Protein AF-A0A377V9A4-F1 (afdb_monomer_lite)

Organism: Klebsiella pneumoniae (NCBI:txid573)

InterPro domains:
  IPR013839 NAD-dependent DNA ligase, adenylation [PF01653] (51-89)

Sequence (97 aa):
MNICTTLWNAPEVPDAEYDRLMRKLRELESQHPELITPDSPTQRVGAAPLTAFSQIRHEVPMLSLDNVFDEESFLAFNKRVQDRLKSTDPSYLLLRA

Radius of gyration: 24.41 Å; chains: 1; bounding box: 48×37×58 Å

Structure (mmCIF, N/CA/C/O backbone):
data_AF-A0A377V9A4-F1
#
_entry.id   AF-A0A377V9A4-F1
#
loop_
_atom_site.group_PDB
_atom_site.id
_atom_site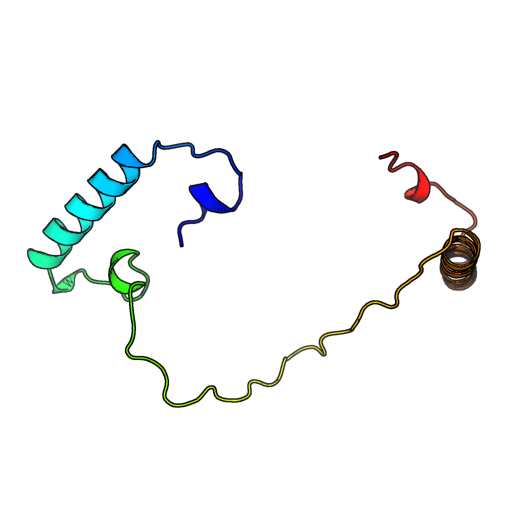.type_symbol
_atom_site.label_atom_id
_atom_site.label_alt_id
_atom_site.label_comp_id
_atom_site.label_asym_id
_atom_site.label_entity_id
_atom_site.label_seq_id
_atom_site.pdbx_PDB_ins_code
_atom_site.Cartn_x
_atom_site.Cartn_y
_atom_site.Cartn_z
_atom_site.occupancy
_atom_site.B_iso_or_equiv
_atom_site.auth_seq_id
_atom_site.auth_comp_id
_atom_site.auth_asym_id
_atom_site.auth_atom_id
_atom_site.pdbx_PDB_model_num
ATOM 1 N N . MET A 1 1 ? -5.855 2.325 9.820 1.00 48.94 1 MET A N 1
ATOM 2 C CA . MET A 1 1 ? -5.302 3.441 9.027 1.00 48.94 1 MET A CA 1
ATOM 3 C C . MET A 1 1 ? -6.450 4.082 8.269 1.00 48.94 1 MET A C 1
ATOM 5 O O . MET A 1 1 ? -7.249 3.338 7.706 1.00 48.94 1 MET A O 1
ATOM 9 N N . ASN A 1 2 ? -6.600 5.405 8.340 1.00 58.56 2 ASN A N 1
ATOM 10 C CA . ASN A 1 2 ? -7.769 6.097 7.798 1.00 58.56 2 ASN A CA 1
ATOM 11 C C . ASN A 1 2 ? -7.412 6.849 6.524 1.00 58.56 2 ASN A C 1
ATOM 13 O O . ASN A 1 2 ? -6.383 7.515 6.450 1.00 58.56 2 ASN A O 1
ATOM 17 N N . ILE A 1 3 ? -8.274 6.700 5.520 1.00 58.88 3 ILE A N 1
ATOM 18 C CA . ILE A 1 3 ? -7.980 7.065 4.132 1.00 58.88 3 ILE A CA 1
ATOM 19 C C . ILE A 1 3 ? -7.738 8.579 4.002 1.00 58.88 3 ILE A C 1
ATOM 21 O O . ILE A 1 3 ? -6.756 8.975 3.378 1.00 58.88 3 ILE A O 1
ATOM 25 N N . CYS A 1 4 ? -8.548 9.415 4.666 1.00 55.53 4 CYS A N 1
ATOM 26 C CA . CYS A 1 4 ? -8.459 10.877 4.547 1.00 55.53 4 CYS A CA 1
ATOM 27 C C . CYS A 1 4 ? -7.140 11.477 5.058 1.00 55.53 4 CYS A C 1
ATOM 29 O O . CYS A 1 4 ? -6.648 12.429 4.465 1.00 55.53 4 CYS A O 1
ATOM 31 N N . THR A 1 5 ? -6.535 10.937 6.121 1.00 53.56 5 THR A N 1
ATOM 32 C CA . THR A 1 5 ? -5.291 11.513 6.666 1.00 53.56 5 THR A CA 1
ATOM 33 C C . THR A 1 5 ? -4.045 11.059 5.912 1.00 53.56 5 THR A C 1
ATOM 35 O O . THR A 1 5 ? -3.050 11.772 5.899 1.00 53.56 5 THR A O 1
ATOM 38 N N . THR A 1 6 ? -4.084 9.887 5.268 1.00 58.00 6 THR A N 1
ATOM 39 C CA . THR A 1 6 ? -2.877 9.263 4.693 1.00 58.00 6 THR A CA 1
ATOM 40 C C . THR A 1 6 ? -2.712 9.553 3.200 1.00 58.00 6 THR A C 1
ATOM 42 O O . THR A 1 6 ? -1.589 9.635 2.718 1.00 58.00 6 THR A O 1
ATOM 45 N N . LEU A 1 7 ? -3.812 9.693 2.449 1.00 59.88 7 LEU A N 1
ATOM 46 C CA . LEU A 1 7 ? -3.745 9.748 0.984 1.00 59.88 7 LEU A CA 1
ATOM 47 C C . LEU A 1 7 ? -3.576 11.169 0.429 1.00 59.88 7 LEU A C 1
ATOM 49 O O .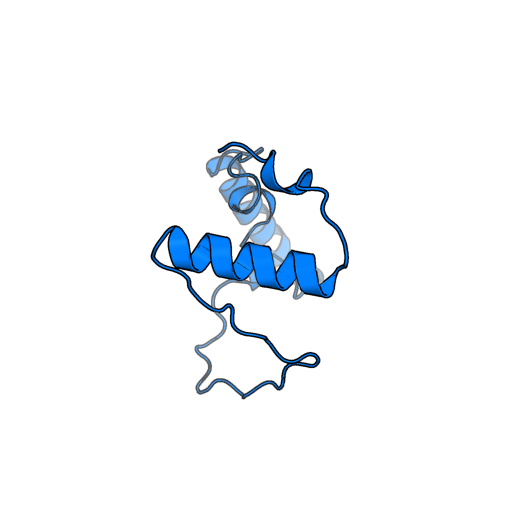 LEU A 1 7 ? -2.865 11.363 -0.552 1.00 59.88 7 LEU A O 1
ATOM 53 N N . TRP A 1 8 ? -4.231 12.157 1.043 1.00 64.00 8 TRP A N 1
ATOM 54 C CA . TRP A 1 8 ? -4.262 13.527 0.521 1.00 64.00 8 TRP A CA 1
ATOM 55 C C . TRP A 1 8 ? -3.255 14.475 1.174 1.00 64.00 8 TRP A C 1
ATOM 57 O O . TRP A 1 8 ? -3.144 15.612 0.728 1.00 64.00 8 TRP A O 1
ATOM 67 N N . ASN A 1 9 ? -2.521 14.039 2.212 1.00 59.38 9 ASN A N 1
ATOM 68 C CA . ASN A 1 9 ? -1.656 14.903 3.042 1.00 59.38 9 ASN A CA 1
ATOM 69 C C . ASN A 1 9 ? -2.345 16.212 3.497 1.00 59.38 9 ASN A C 1
ATOM 71 O O . ASN A 1 9 ? -1.691 17.191 3.849 1.00 59.38 9 ASN A O 1
ATOM 75 N N . ALA A 1 10 ? -3.677 16.219 3.491 1.00 64.06 10 ALA A N 1
ATOM 76 C CA . ALA A 1 10 ? -4.539 17.347 3.783 1.00 64.06 10 ALA A CA 1
ATOM 77 C C . ALA A 1 10 ? -5.680 16.807 4.650 1.00 64.06 10 ALA A C 1
ATOM 79 O O . ALA A 1 10 ? -6.701 16.363 4.121 1.00 64.06 10 ALA A O 1
ATOM 80 N N . PRO A 1 11 ? -5.487 16.738 5.978 1.00 64.88 11 PRO A N 1
ATOM 81 C CA . PRO A 1 11 ? -6.541 16.279 6.861 1.00 64.88 11 PRO A CA 1
ATOM 82 C C . PRO A 1 11 ? -7.710 17.268 6.785 1.00 64.88 11 PRO A C 1
ATOM 84 O O . PRO A 1 11 ? -7.600 18.407 7.228 1.00 64.88 11 PRO A O 1
ATOM 87 N N . GLU A 1 12 ? -8.837 16.827 6.222 1.00 70.12 12 GLU A N 1
ATOM 88 C CA . GLU A 1 12 ? -10.097 17.593 6.225 1.00 70.12 12 GLU A CA 1
ATOM 89 C C . GLU A 1 12 ? -10.626 17.813 7.652 1.00 70.12 12 GLU A C 1
ATOM 91 O O . GLU A 1 12 ? -11.402 18.730 7.906 1.00 70.12 12 GLU A O 1
ATOM 96 N N . VAL A 1 13 ? -10.188 16.964 8.583 1.00 74.50 13 VAL A N 1
ATOM 97 C CA . VAL A 1 13 ? -10.591 16.935 9.985 1.00 74.50 13 VAL A CA 1
ATOM 98 C C . VAL A 1 13 ? -9.324 16.940 10.848 1.00 74.50 13 VAL A C 1
ATOM 100 O O . VAL A 1 13 ? -8.479 16.062 10.652 1.00 74.50 13 VAL A O 1
ATOM 103 N N . PRO A 1 14 ? -9.168 17.877 11.802 1.00 80.62 14 PRO A N 1
ATOM 104 C CA . PRO A 1 14 ? -8.045 17.877 12.737 1.00 80.62 14 PRO A CA 1
ATOM 105 C C . PRO A 1 14 ? -7.962 16.577 13.551 1.00 80.62 14 PRO A C 1
ATOM 107 O O . PRO A 1 14 ? -8.987 16.012 13.936 1.00 80.62 14 PRO A O 1
ATOM 110 N N . ASP A 1 15 ? -6.751 16.157 13.924 1.00 79.88 15 ASP A N 1
ATOM 111 C CA . ASP A 1 15 ? -6.522 14.916 14.687 1.00 79.88 15 ASP A CA 1
ATOM 112 C C . ASP A 1 15 ? -7.361 14.826 15.975 1.00 79.88 15 ASP A C 1
ATOM 114 O O . ASP A 1 15 ? -7.902 13.773 16.311 1.00 79.88 15 ASP A O 1
ATOM 118 N N . ALA A 1 16 ? -7.560 15.949 16.671 1.00 85.00 16 ALA A N 1
ATOM 119 C CA . ALA A 1 16 ? -8.372 15.999 17.888 1.00 85.00 16 ALA A CA 1
ATOM 120 C C . ALA A 1 16 ? -9.854 15.652 17.646 1.00 85.00 16 ALA A C 1
ATOM 122 O O . ALA A 1 16 ? -10.508 15.036 18.496 1.00 85.00 16 ALA A O 1
ATOM 123 N N . GLU A 1 17 ? -10.401 16.049 16.496 1.00 85.00 17 GLU A N 1
ATOM 124 C CA . GLU A 1 17 ? -11.770 15.707 16.108 1.00 85.00 17 GLU A CA 1
ATOM 125 C C . GLU A 1 17 ? -11.869 14.235 15.723 1.00 85.00 17 GLU A C 1
ATOM 127 O O . GLU A 1 17 ? -12.805 13.547 16.141 1.00 85.00 17 GLU A O 1
ATOM 132 N N . TYR A 1 18 ? -10.862 13.724 15.018 1.00 83.75 18 TYR A N 1
ATOM 133 C CA . TYR A 1 18 ? -10.751 12.306 14.717 1.00 83.75 18 TYR A CA 1
ATOM 134 C C . TYR A 1 18 ? -10.725 11.444 15.995 1.00 83.75 18 TYR A C 1
ATOM 136 O O . TYR A 1 18 ? -11.529 10.518 16.139 1.00 83.75 18 TYR A O 1
ATOM 144 N N . ASP A 1 19 ? -9.892 11.795 16.974 1.00 86.44 19 ASP A N 1
ATOM 145 C CA . ASP A 1 19 ? -9.803 11.091 18.258 1.00 86.44 19 ASP A CA 1
ATOM 146 C C . ASP A 1 19 ? -11.106 11.164 19.060 1.00 86.44 19 ASP A C 1
ATOM 148 O O . ASP A 1 19 ? -11.498 10.212 19.749 1.00 86.44 19 ASP A O 1
ATOM 152 N N . ARG A 1 20 ? -11.812 12.297 18.986 1.00 89.69 20 ARG A N 1
ATOM 153 C CA . ARG A 1 20 ? -13.139 12.448 19.593 1.00 89.69 20 ARG A CA 1
ATOM 154 C C . ARG A 1 20 ? -14.146 11.493 18.954 1.00 89.69 20 ARG A C 1
ATOM 156 O O . ARG A 1 20 ? -14.873 10.819 19.685 1.00 89.69 20 ARG A O 1
ATOM 163 N N . LEU A 1 21 ? -14.193 11.425 17.626 1.00 89.56 21 LEU A N 1
ATOM 164 C CA . LEU A 1 21 ? -15.101 10.534 16.902 1.00 89.56 21 LEU A CA 1
ATOM 165 C C . LEU A 1 21 ? -14.767 9.060 17.159 1.00 89.56 21 LEU A C 1
ATOM 167 O O . LEU A 1 21 ? -15.678 8.275 17.407 1.00 89.56 21 LEU A O 1
ATOM 171 N N . MET A 1 22 ? -13.483 8.696 17.216 1.00 90.00 22 MET A N 1
ATOM 172 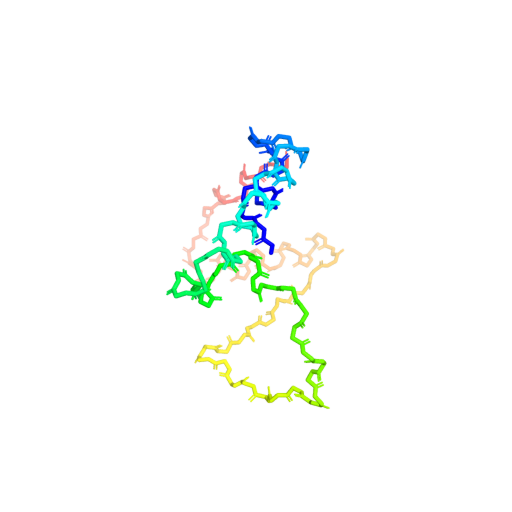C CA . MET A 1 22 ? -13.047 7.338 17.564 1.00 90.00 22 MET A CA 1
ATOM 173 C C . MET A 1 22 ? -13.454 6.925 18.979 1.00 90.00 22 MET A C 1
ATOM 175 O O .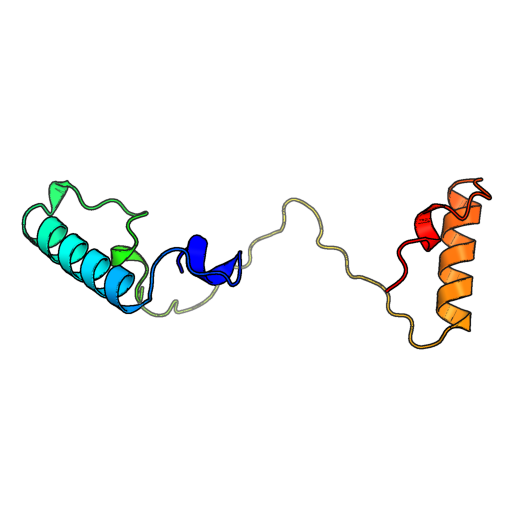 MET A 1 22 ? -13.870 5.786 19.190 1.00 90.00 22 MET A O 1
ATOM 179 N N . ARG A 1 23 ? -13.368 7.831 19.962 1.00 90.62 23 ARG A N 1
ATOM 180 C CA . ARG A 1 23 ? -13.865 7.561 21.322 1.00 90.62 23 ARG A CA 1
ATOM 181 C C . ARG A 1 23 ? -15.375 7.358 21.343 1.00 90.62 23 ARG A C 1
ATOM 183 O O . ARG A 1 23 ? -15.836 6.393 21.942 1.00 90.62 23 ARG A O 1
ATOM 190 N N . LYS A 1 24 ? -16.124 8.219 20.649 1.00 92.31 24 LYS A N 1
ATOM 191 C CA . LYS A 1 24 ? -17.584 8.103 20.549 1.00 92.31 24 LYS A CA 1
ATOM 192 C C . LYS A 1 24 ? -18.009 6.795 19.877 1.00 92.31 24 LYS A C 1
ATOM 194 O O . LYS A 1 24 ? -18.953 6.161 20.330 1.00 92.31 24 LYS A O 1
ATOM 199 N N . LEU A 1 25 ? -17.306 6.378 18.824 1.00 91.25 25 LEU A N 1
ATOM 200 C CA . LEU A 1 25 ? -17.569 5.109 18.148 1.00 91.25 25 LEU A CA 1
ATOM 201 C C . LEU A 1 25 ? -17.359 3.918 19.093 1.00 91.25 25 LEU A C 1
ATOM 203 O O . LEU A 1 25 ? -18.235 3.069 19.188 1.00 91.25 25 LEU A O 1
ATOM 207 N N . ARG A 1 26 ? -16.257 3.900 19.855 1.00 90.31 26 ARG A N 1
ATOM 208 C CA . ARG A 1 26 ? -15.998 2.851 20.859 1.00 90.31 26 ARG A CA 1
ATOM 209 C C . ARG A 1 26 ? -17.071 2.789 21.945 1.00 90.31 26 ARG A C 1
ATOM 211 O O . ARG A 1 26 ? -17.416 1.704 22.394 1.00 90.31 26 ARG A O 1
ATOM 218 N N . GLU A 1 27 ? -17.567 3.941 22.385 1.00 93.81 27 GLU A N 1
ATOM 219 C CA . GLU A 1 27 ? -18.640 4.015 23.379 1.00 93.81 27 GLU A CA 1
ATOM 220 C C . GLU A 1 27 ? -19.972 3.488 22.828 1.00 93.81 27 GLU A C 1
ATOM 222 O O . GLU A 1 27 ? -20.688 2.776 23.521 1.00 93.81 27 GLU A O 1
ATOM 227 N N . LEU A 1 28 ? -20.290 3.776 21.566 1.00 92.94 28 LEU A N 1
ATOM 228 C CA . LEU A 1 28 ? -21.485 3.230 20.922 1.00 92.94 28 LEU A CA 1
ATOM 229 C C . LEU A 1 28 ? -21.380 1.718 20.706 1.00 92.94 28 LEU A C 1
ATOM 231 O O . LEU A 1 28 ? -22.336 0.997 20.964 1.00 92.94 28 LEU A O 1
ATOM 235 N N . GLU A 1 29 ? -20.220 1.229 20.279 1.00 93.88 29 GLU A N 1
ATOM 236 C CA . GLU A 1 29 ? -19.977 -0.204 20.085 1.00 93.88 29 GLU A CA 1
ATOM 237 C C . GLU A 1 29 ? -19.972 -0.989 21.404 1.00 93.88 29 GLU A C 1
ATOM 239 O O . GLU A 1 29 ? -20.354 -2.156 21.417 1.00 93.88 29 GLU A O 1
ATOM 244 N N . SER A 1 30 ? -19.587 -0.372 22.527 1.00 91.00 30 SER A N 1
ATOM 245 C CA . SER A 1 30 ? -19.688 -1.023 23.839 1.00 91.00 30 SER A CA 1
ATOM 246 C C . SER A 1 30 ? -21.130 -1.106 24.345 1.00 91.00 30 SER A C 1
ATOM 248 O O . SER A 1 30 ? -21.474 -2.059 25.043 1.00 91.00 30 SER A O 1
ATOM 250 N N . GLN A 1 31 ? -21.973 -0.135 23.981 1.00 95.50 31 GLN A N 1
ATOM 251 C CA . GLN A 1 31 ? -23.408 -0.130 24.281 1.00 95.50 31 GLN A CA 1
ATOM 252 C C . GLN A 1 31 ? -24.206 -1.050 23.346 1.00 95.50 31 GLN A C 1
ATOM 254 O O . GLN A 1 31 ? -25.217 -1.605 23.772 1.00 95.50 31 GLN A O 1
ATOM 259 N N . HIS A 1 32 ? -23.730 -1.238 22.112 1.00 92.88 32 HIS A N 1
ATOM 260 C CA . HIS A 1 32 ? -24.359 -2.057 21.073 1.00 92.88 32 HIS A CA 1
ATOM 261 C C . HIS A 1 32 ? -23.377 -3.063 20.450 1.00 92.88 32 HIS A C 1
ATOM 263 O O . HIS A 1 32 ? -22.967 -2.894 19.293 1.00 92.88 32 HIS A O 1
ATOM 269 N N . PRO A 1 33 ? -22.989 -4.127 21.179 1.00 90.69 33 PRO A N 1
ATOM 270 C CA . PRO A 1 33 ? -22.056 -5.131 20.669 1.00 90.69 33 PRO A CA 1
ATOM 271 C C . PRO A 1 33 ? -22.528 -5.814 19.376 1.00 90.69 33 PRO A C 1
ATOM 273 O O . PRO A 1 33 ? -21.713 -6.241 18.561 1.00 90.69 33 PRO A O 1
ATOM 276 N N . GLU A 1 34 ? -23.840 -5.897 19.161 1.00 92.75 34 GLU A N 1
ATOM 277 C CA . GLU A 1 34 ? -24.476 -6.464 17.971 1.00 92.75 34 GLU A CA 1
ATOM 278 C C . GLU A 1 34 ? -24.228 -5.666 16.682 1.00 92.75 34 GLU A C 1
ATOM 280 O O . GLU A 1 34 ? -24.410 -6.201 15.589 1.00 92.75 34 GLU A O 1
ATOM 285 N N . LEU A 1 35 ? -23.806 -4.403 16.792 1.00 90.25 35 LEU A N 1
ATOM 286 C CA . LEU A 1 35 ? -23.532 -3.523 15.652 1.00 90.25 35 LEU A CA 1
ATOM 287 C C . LEU A 1 35 ? -22.050 -3.508 15.248 1.00 90.25 35 LEU A C 1
ATOM 289 O O . LEU A 1 35 ? -21.686 -2.822 14.292 1.00 90.25 35 LEU A O 1
ATOM 293 N N . ILE A 1 36 ? -21.188 -4.249 15.952 1.00 89.62 36 ILE A N 1
ATOM 294 C CA . ILE A 1 36 ? -19.755 -4.300 15.652 1.00 89.62 36 ILE A CA 1
ATOM 295 C C . ILE A 1 36 ? -19.533 -5.062 14.342 1.00 89.62 36 ILE A C 1
ATOM 297 O O . ILE A 1 36 ? -19.775 -6.263 14.240 1.00 89.62 36 ILE A O 1
ATOM 301 N N . THR A 1 37 ? -19.009 -4.362 13.337 1.00 88.44 37 THR A N 1
ATOM 302 C CA . THR A 1 37 ? -18.621 -4.947 12.045 1.00 88.44 37 THR A CA 1
ATOM 303 C C . THR A 1 37 ? -17.110 -5.195 11.971 1.00 88.44 37 THR A C 1
ATOM 305 O O . THR A 1 37 ? -16.351 -4.371 12.490 1.00 88.44 37 THR A O 1
ATOM 308 N N . PRO A 1 38 ? -16.638 -6.238 11.259 1.00 85.00 38 PRO A N 1
ATOM 309 C CA . PRO A 1 38 ? -15.206 -6.547 11.133 1.00 85.00 38 PRO A CA 1
ATOM 310 C C . PRO A 1 38 ? -14.391 -5.429 10.465 1.00 85.00 38 PRO A C 1
ATOM 312 O O . PRO A 1 38 ? -13.211 -5.261 10.765 1.00 85.00 38 PRO A O 1
ATOM 315 N N . ASP A 1 39 ? -15.022 -4.620 9.613 1.00 83.94 39 ASP A N 1
ATOM 316 C CA . ASP A 1 39 ? -14.371 -3.498 8.930 1.00 83.94 39 ASP A CA 1
ATOM 317 C C . ASP A 1 39 ? -14.291 -2.219 9.779 1.00 83.94 39 ASP A C 1
ATOM 319 O O . ASP A 1 39 ? -13.696 -1.224 9.340 1.00 83.94 39 ASP A O 1
ATOM 323 N N . SER A 1 40 ? -14.874 -2.225 10.987 1.00 86.12 40 SER A N 1
ATOM 324 C CA . SER A 1 40 ? -14.916 -1.045 11.849 1.00 86.12 40 SER A CA 1
ATOM 325 C C . SER A 1 40 ? -13.496 -0.565 12.189 1.00 86.12 40 SER A C 1
ATOM 327 O O . SER A 1 40 ? -12.617 -1.373 12.518 1.00 86.12 40 SER A O 1
ATOM 329 N N . PRO A 1 41 ? -13.235 0.758 12.166 1.00 86.12 41 PRO A N 1
ATOM 330 C CA . PRO A 1 41 ? -11.945 1.321 12.555 1.00 86.12 41 PRO A CA 1
ATOM 331 C C . PRO A 1 41 ? -11.470 0.905 13.954 1.00 86.12 41 PRO A C 1
ATOM 333 O O . PRO A 1 41 ? -10.262 0.882 14.199 1.00 86.12 41 PRO A O 1
ATOM 336 N N . THR A 1 42 ? -12.385 0.571 14.868 1.00 86.12 42 THR A N 1
ATOM 337 C CA . THR A 1 42 ? -12.063 0.147 16.239 1.00 86.12 42 THR A CA 1
ATOM 338 C C . THR A 1 42 ? -11.483 -1.263 16.310 1.00 86.12 42 THR A C 1
ATOM 340 O O . THR A 1 42 ? -10.704 -1.539 17.219 1.00 86.12 42 THR A O 1
ATOM 343 N N . GLN A 1 43 ? -11.777 -2.114 15.323 1.00 85.12 43 GLN A N 1
ATOM 344 C CA . GLN A 1 43 ? -11.334 -3.512 15.253 1.00 85.12 43 GLN A CA 1
ATOM 345 C C . GLN A 1 43 ? -9.956 -3.673 14.593 1.00 85.12 43 GLN A C 1
ATOM 347 O O . GLN A 1 43 ? -9.369 -4.750 14.599 1.00 85.12 43 GLN A O 1
ATOM 352 N N . ARG A 1 44 ? -9.398 -2.592 14.033 1.00 76.56 44 ARG A N 1
ATOM 353 C CA . ARG A 1 44 ? -8.106 -2.610 13.322 1.00 76.56 44 ARG A CA 1
ATOM 354 C C . ARG A 1 44 ? -6.882 -2.643 14.243 1.00 76.56 44 ARG A C 1
ATOM 356 O O . ARG A 1 44 ? -5.762 -2.729 13.742 1.00 76.56 44 ARG A O 1
ATOM 363 N N . VAL A 1 45 ? -7.054 -2.515 15.560 1.00 65.00 45 VAL A N 1
ATOM 364 C CA . VAL A 1 45 ? -5.929 -2.418 16.499 1.00 65.00 45 VAL A CA 1
ATOM 365 C C . VAL A 1 45 ? -5.597 -3.786 17.087 1.00 65.00 45 VAL A C 1
ATOM 367 O O . VAL A 1 45 ? -6.325 -4.293 17.930 1.00 65.00 45 VAL A O 1
ATOM 370 N N . GLY A 1 46 ? -4.447 -4.328 16.677 1.00 60.25 46 GLY A N 1
ATOM 371 C CA . GLY A 1 46 ? -3.720 -5.356 17.422 1.00 60.25 46 GLY A CA 1
ATOM 372 C C . GLY A 1 46 ? -4.402 -6.719 17.485 1.00 60.25 46 GLY A C 1
ATOM 373 O O . GLY A 1 46 ? -4.723 -7.196 18.570 1.00 60.25 46 GLY A O 1
ATOM 374 N N . ALA A 1 47 ? -4.544 -7.389 16.338 1.00 60.69 47 ALA A N 1
ATOM 375 C CA . ALA A 1 47 ? -4.629 -8.846 16.366 1.00 60.69 47 ALA A CA 1
ATOM 376 C C . ALA A 1 47 ? -3.361 -9.404 17.040 1.00 60.69 47 ALA A C 1
ATOM 378 O O . ALA A 1 47 ? -2.281 -8.816 16.915 1.00 60.69 47 ALA A O 1
ATOM 379 N N . ALA A 1 48 ? -3.492 -10.522 17.764 1.00 70.38 48 ALA A N 1
ATOM 380 C CA . ALA A 1 48 ? -2.339 -11.204 18.341 1.00 70.38 48 ALA A CA 1
ATOM 381 C C . ALA A 1 48 ? -1.257 -11.404 17.259 1.00 70.38 48 ALA A C 1
ATOM 383 O O . ALA A 1 48 ? -1.613 -11.680 16.107 1.00 70.38 48 ALA A O 1
ATOM 384 N N . PRO A 1 49 ? 0.040 -11.255 17.594 1.00 70.06 49 PRO A N 1
ATOM 385 C CA . PRO A 1 49 ? 1.108 -11.435 16.623 1.00 70.06 49 PRO A CA 1
ATOM 386 C C . PRO A 1 49 ? 0.942 -12.781 15.924 1.00 70.06 49 PRO A C 1
ATOM 388 O O . PRO A 1 49 ? 0.825 -13.817 16.582 1.00 70.06 49 PRO A O 1
ATOM 391 N N . LEU A 1 50 ? 0.909 -12.767 14.593 1.00 77.56 50 LEU A N 1
ATOM 392 C CA . LEU A 1 50 ? 0.909 -14.008 13.832 1.00 77.56 50 LEU A CA 1
ATOM 393 C C . LEU A 1 50 ? 2.202 -14.765 14.153 1.00 77.56 50 LEU A C 1
ATOM 395 O O . LEU A 1 50 ? 3.289 -14.189 14.124 1.00 77.56 50 LEU A O 1
ATOM 399 N N . THR A 1 51 ? 2.089 -16.057 14.456 1.00 81.06 51 THR A N 1
ATOM 400 C CA . THR A 1 51 ? 3.248 -16.924 14.723 1.00 81.06 51 THR A CA 1
ATOM 401 C C . THR A 1 51 ? 4.107 -17.124 13.475 1.00 81.06 51 THR A C 1
ATOM 403 O O . THR A 1 51 ? 5.310 -17.350 13.587 1.00 81.06 51 THR A O 1
ATOM 406 N N . ALA A 1 52 ? 3.497 -17.017 12.291 1.00 83.81 52 ALA A N 1
ATOM 407 C CA . ALA A 1 52 ? 4.160 -17.010 10.996 1.00 83.81 52 ALA A CA 1
ATOM 408 C C . ALA A 1 52 ? 3.267 -16.368 9.920 1.00 83.81 52 ALA A C 1
ATOM 410 O O . ALA A 1 52 ? 2.040 -16.368 10.030 1.00 83.81 52 ALA A O 1
ATOM 411 N N . PHE A 1 53 ? 3.887 -15.871 8.848 1.00 85.56 53 PHE A N 1
ATOM 412 C CA . PHE A 1 53 ? 3.190 -15.444 7.634 1.00 85.56 53 PHE A CA 1
ATOM 413 C C . PHE A 1 53 ? 3.080 -16.612 6.647 1.00 85.56 53 PHE A C 1
ATOM 415 O O . PHE A 1 53 ? 4.064 -17.302 6.382 1.00 85.56 53 PHE A O 1
ATOM 422 N N . SER A 1 54 ? 1.897 -16.820 6.068 1.00 88.06 54 SER A N 1
ATOM 423 C CA . SER A 1 54 ? 1.718 -17.745 4.947 1.00 88.06 54 SER A CA 1
ATOM 424 C C . SER A 1 54 ? 2.213 -17.112 3.648 1.00 88.06 54 SER A C 1
ATOM 426 O O . SER A 1 54 ? 1.951 -15.936 3.394 1.00 88.06 54 SER A O 1
ATOM 428 N N . GLN A 1 55 ? 2.866 -17.893 2.788 1.00 90.75 55 GLN A N 1
ATOM 429 C CA . GLN A 1 55 ? 3.177 -17.441 1.433 1.00 90.75 55 GLN A CA 1
ATOM 430 C C . GLN A 1 55 ? 1.896 -17.343 0.600 1.00 90.75 55 GLN A C 1
ATOM 432 O O . GLN A 1 55 ? 1.108 -18.286 0.544 1.00 90.75 55 GLN A O 1
ATOM 437 N N . ILE A 1 56 ? 1.711 -16.206 -0.068 1.00 90.50 56 ILE A N 1
ATOM 438 C CA . ILE A 1 56 ? 0.613 -15.974 -1.007 1.00 90.50 56 ILE A CA 1
ATOM 439 C C . ILE A 1 56 ? 1.220 -15.856 -2.400 1.00 90.50 56 ILE A C 1
ATOM 441 O O . ILE A 1 56 ? 2.177 -15.113 -2.614 1.00 90.50 56 ILE A O 1
ATOM 445 N N . ARG A 1 57 ? 0.667 -16.601 -3.358 1.00 91.06 57 ARG A N 1
ATOM 446 C CA . ARG A 1 57 ? 1.056 -16.481 -4.761 1.00 91.06 57 ARG A CA 1
ATOM 447 C C . ARG A 1 57 ? 0.309 -15.307 -5.385 1.00 91.06 57 ARG A C 1
ATOM 449 O O . ARG A 1 57 ? -0.917 -15.279 -5.349 1.00 91.06 57 ARG A O 1
ATOM 456 N N . HIS A 1 58 ? 1.045 -14.375 -5.985 1.00 90.62 58 HIS A N 1
ATOM 457 C CA . HIS A 1 58 ? 0.443 -13.288 -6.753 1.00 90.62 58 HIS A CA 1
ATOM 458 C C . HIS A 1 58 ? -0.266 -13.843 -7.993 1.00 90.62 58 HIS A C 1
ATOM 460 O O . HIS A 1 58 ? 0.303 -14.663 -8.716 1.00 90.62 58 HIS A O 1
ATOM 466 N N . GLU A 1 59 ? -1.501 -13.393 -8.226 1.00 91.62 59 GLU A N 1
ATOM 467 C CA . GLU A 1 59 ? -2.297 -13.766 -9.402 1.00 91.62 59 GLU A CA 1
ATOM 468 C C . GLU A 1 59 ? -1.602 -13.342 -10.703 1.00 91.62 59 GLU A C 1
ATOM 470 O O . GLU A 1 59 ? -1.510 -14.115 -11.655 1.00 91.62 59 GLU A O 1
ATOM 475 N N . VAL A 1 60 ? -1.021 -12.143 -10.697 1.00 92.19 60 VAL A N 1
ATOM 476 C CA . VAL A 1 60 ? -0.166 -11.619 -11.763 1.00 92.19 60 VAL A CA 1
ATOM 477 C C . VAL A 1 60 ? 1.269 -11.535 -11.236 1.00 92.19 60 VAL A C 1
ATOM 479 O O . VAL A 1 60 ? 1.463 -11.067 -10.111 1.00 92.19 60 VAL A O 1
ATOM 482 N N . PRO A 1 61 ? 2.291 -11.957 -12.006 1.00 91.94 61 PRO A N 1
ATOM 483 C CA . PRO A 1 61 ? 3.679 -11.816 -11.585 1.00 91.94 61 PRO A CA 1
ATOM 484 C C . PRO A 1 61 ? 4.017 -10.358 -11.264 1.00 91.94 61 PRO A C 1
ATOM 486 O O . PRO A 1 61 ? 3.801 -9.469 -12.086 1.00 91.94 61 PRO A O 1
ATOM 489 N N . MET A 1 62 ? 4.580 -10.115 -10.082 1.00 92.62 62 MET A N 1
ATOM 490 C CA . MET A 1 62 ? 5.167 -8.814 -9.776 1.00 92.62 62 MET A CA 1
ATOM 491 C C . MET A 1 62 ? 6.482 -8.683 -10.539 1.00 92.62 62 MET A C 1
ATOM 493 O O . MET A 1 62 ? 7.408 -9.466 -10.327 1.00 92.62 62 MET A O 1
ATOM 497 N N . LEU A 1 63 ? 6.544 -7.712 -11.445 1.00 91.12 63 LEU A N 1
ATOM 498 C CA . LEU A 1 63 ? 7.746 -7.411 -12.213 1.00 91.12 63 LEU A CA 1
ATOM 499 C C . LEU A 1 63 ? 8.630 -6.434 -11.437 1.00 91.12 63 LEU A C 1
ATOM 501 O O . LEU A 1 63 ? 8.134 -5.509 -10.794 1.00 91.12 63 LEU A O 1
ATOM 505 N N . SER A 1 64 ? 9.942 -6.630 -11.519 1.00 90.38 64 SER A N 1
ATOM 506 C CA . SER A 1 64 ? 10.917 -5.642 -11.067 1.00 90.38 64 SER A CA 1
ATOM 507 C C . SER A 1 64 ? 11.108 -4.554 -12.120 1.00 90.38 64 SER A C 1
ATOM 509 O O . SER A 1 64 ? 10.917 -4.786 -13.315 1.00 90.38 64 SER A O 1
ATOM 511 N N . LEU A 1 65 ? 11.524 -3.373 -11.671 1.00 89.44 65 LEU A N 1
ATOM 512 C CA . LEU A 1 65 ? 12.006 -2.315 -12.550 1.00 89.44 65 LEU A CA 1
ATOM 513 C C . LEU A 1 65 ? 13.526 -2.432 -12.689 1.00 89.44 65 LEU A C 1
ATOM 515 O O . LEU A 1 65 ? 14.223 -2.625 -11.692 1.00 89.44 65 LEU A O 1
ATOM 519 N N . ASP A 1 66 ? 14.023 -2.309 -13.918 1.00 87.06 66 ASP A N 1
ATOM 520 C CA . ASP A 1 66 ? 15.453 -2.125 -14.166 1.00 87.06 66 ASP A CA 1
ATOM 521 C C . ASP A 1 66 ? 15.864 -0.695 -13.791 1.00 87.06 66 ASP A C 1
ATOM 523 O O . ASP A 1 66 ? 15.100 0.254 -13.976 1.00 87.06 66 ASP A O 1
ATOM 527 N N . ASN A 1 67 ? 17.090 -0.538 -13.290 1.00 88.06 67 ASN A N 1
ATOM 528 C CA . ASN A 1 67 ? 17.622 0.748 -12.843 1.00 88.06 67 ASN A CA 1
ATOM 529 C C . ASN A 1 67 ? 18.580 1.350 -13.878 1.00 88.06 67 ASN A C 1
ATOM 531 O O . ASN A 1 67 ? 19.319 0.629 -14.548 1.00 88.06 67 ASN A O 1
ATOM 535 N N . VAL A 1 68 ? 18.617 2.680 -13.949 1.00 88.75 68 VAL A N 1
ATOM 536 C CA . VAL A 1 68 ? 19.622 3.458 -14.687 1.00 88.75 68 VAL A CA 1
ATOM 537 C C . VAL A 1 68 ? 20.205 4.511 -13.747 1.00 88.75 68 VAL A C 1
ATOM 539 O O . VAL A 1 68 ? 19.469 5.101 -12.959 1.00 88.75 68 VAL A O 1
ATOM 542 N N . PHE A 1 69 ? 21.521 4.721 -13.802 1.00 87.62 69 PHE A N 1
ATOM 543 C CA . PHE A 1 69 ? 22.236 5.611 -12.873 1.00 87.62 69 PHE A CA 1
ATOM 544 C C . PHE A 1 69 ? 22.904 6.804 -13.565 1.00 87.62 69 PHE A C 1
ATOM 546 O O . PHE A 1 69 ? 23.404 7.704 -12.895 1.00 87.62 69 PHE A O 1
ATOM 553 N N . ASP A 1 70 ? 22.892 6.821 -14.894 1.00 90.06 70 ASP A N 1
ATOM 554 C CA . ASP A 1 70 ? 23.514 7.836 -15.730 1.00 90.06 70 ASP A CA 1
ATOM 555 C C . ASP A 1 70 ? 22.620 8.178 -16.930 1.00 90.06 70 ASP A C 1
ATOM 557 O O . ASP A 1 70 ? 21.730 7.417 -17.331 1.00 90.06 70 ASP A O 1
ATOM 561 N N . GLU A 1 71 ? 22.846 9.369 -17.481 1.00 90.06 71 GLU A N 1
ATOM 562 C CA . GLU A 1 71 ? 22.046 9.922 -18.573 1.00 90.06 71 GLU A CA 1
ATOM 563 C C . GLU A 1 71 ? 22.180 9.100 -19.863 1.00 90.06 71 GLU A C 1
ATOM 565 O O . GLU A 1 71 ? 21.193 8.899 -20.572 1.00 90.06 71 GLU A O 1
ATOM 570 N N . GLU A 1 72 ? 23.365 8.554 -20.147 1.00 91.12 72 GLU A N 1
ATOM 571 C CA . GLU A 1 72 ? 23.611 7.729 -21.334 1.00 91.12 72 GLU A CA 1
ATOM 572 C C . GLU A 1 72 ? 22.748 6.458 -21.315 1.00 91.12 72 GLU A C 1
ATOM 574 O O . GLU A 1 72 ? 22.047 6.146 -22.284 1.00 91.12 72 GLU A O 1
ATOM 579 N N . SER A 1 73 ? 22.719 5.765 -20.178 1.00 87.25 73 SER A N 1
ATOM 580 C CA . SER A 1 73 ? 21.897 4.578 -19.948 1.00 87.25 73 SER A CA 1
ATOM 581 C C . SER A 1 73 ? 20.399 4.885 -20.041 1.00 87.25 73 SER A C 1
ATOM 583 O O . SER A 1 73 ? 19.635 4.080 -20.590 1.00 87.25 73 SER A O 1
ATOM 585 N N . PHE A 1 74 ? 19.966 6.059 -19.568 1.00 89.75 74 PHE A N 1
ATOM 586 C CA . PHE A 1 74 ? 18.583 6.521 -19.712 1.00 89.75 74 PHE A CA 1
ATOM 587 C C . PHE A 1 74 ? 18.210 6.775 -21.180 1.00 89.75 74 PHE A C 1
ATOM 589 O O . PHE A 1 74 ? 17.175 6.295 -21.653 1.00 89.75 74 PHE A O 1
ATOM 596 N N . LEU A 1 75 ? 19.069 7.457 -21.941 1.00 89.38 75 LEU A N 1
ATOM 597 C CA . LEU A 1 75 ? 18.855 7.696 -23.371 1.00 89.38 75 LEU A CA 1
ATOM 598 C C . LEU A 1 75 ? 18.839 6.384 -24.167 1.00 89.38 75 LEU A C 1
ATOM 600 O O . LEU A 1 75 ? 18.020 6.220 -25.076 1.00 89.38 75 LEU A O 1
ATOM 604 N N . ALA A 1 76 ? 19.675 5.412 -23.795 1.00 89.25 76 ALA A N 1
ATOM 605 C CA . ALA A 1 76 ? 19.657 4.076 -24.380 1.00 89.25 76 ALA A CA 1
ATOM 606 C C . ALA A 1 76 ? 18.341 3.332 -24.093 1.00 89.25 76 ALA A C 1
ATOM 608 O O . ALA A 1 76 ? 17.813 2.661 -24.983 1.00 89.25 76 ALA A O 1
ATOM 609 N N . PHE A 1 77 ? 17.784 3.448 -22.881 1.00 89.12 77 PHE A N 1
ATOM 610 C CA . PHE A 1 77 ? 16.450 2.924 -22.563 1.00 89.12 77 PHE A CA 1
ATOM 611 C C . PHE A 1 77 ? 15.366 3.591 -23.416 1.00 89.12 77 PHE A C 1
ATOM 613 O O . PHE A 1 77 ? 14.588 2.888 -24.064 1.00 89.12 77 PHE A O 1
ATOM 620 N N . ASN A 1 78 ? 15.372 4.925 -23.492 1.00 87.62 78 ASN A N 1
ATOM 621 C CA . ASN A 1 78 ? 14.432 5.691 -24.308 1.00 87.62 78 ASN A CA 1
ATOM 622 C C . ASN A 1 78 ? 14.465 5.250 -25.781 1.00 87.62 78 ASN A C 1
ATOM 624 O O . ASN A 1 78 ? 13.422 5.012 -26.388 1.00 87.62 78 ASN A O 1
ATOM 628 N N . LYS A 1 79 ? 15.667 5.047 -26.336 1.00 88.31 79 LYS A N 1
ATOM 629 C CA . LYS A 1 79 ? 15.845 4.541 -27.700 1.00 88.31 79 LYS A CA 1
ATOM 630 C C . LYS A 1 79 ? 15.211 3.161 -27.895 1.00 88.31 79 LYS A C 1
ATOM 632 O O . LYS A 1 79 ? 14.457 2.974 -28.844 1.00 88.31 79 LYS A O 1
ATOM 637 N N . ARG A 1 80 ? 15.439 2.211 -26.976 1.00 89.44 80 ARG A N 1
ATOM 638 C CA . ARG A 1 80 ? 14.830 0.866 -27.054 1.00 89.44 80 ARG A CA 1
ATOM 639 C C . ARG A 1 80 ? 13.300 0.912 -27.045 1.00 89.44 80 ARG A C 1
ATOM 641 O O . ARG A 1 80 ? 12.667 0.093 -27.710 1.00 89.44 80 ARG A O 1
ATOM 648 N N . VAL A 1 81 ? 12.709 1.836 -26.284 1.00 89.56 81 VAL A N 1
ATOM 649 C CA . VAL A 1 81 ? 11.252 2.032 -26.241 1.00 89.56 81 VAL A CA 1
ATOM 650 C C . VAL A 1 81 ? 10.739 2.566 -27.581 1.00 89.56 81 VAL A C 1
ATOM 652 O O . VAL A 1 81 ? 9.805 1.986 -28.134 1.00 89.56 81 VAL A O 1
ATOM 655 N N . GLN A 1 82 ? 11.381 3.597 -28.139 1.00 86.69 82 GLN A N 1
ATOM 656 C CA . GLN A 1 82 ? 11.000 4.177 -29.435 1.00 86.69 82 GLN A CA 1
ATOM 657 C C . GLN A 1 82 ? 11.121 3.169 -30.583 1.00 86.69 82 GLN A C 1
ATOM 659 O O . GLN A 1 82 ? 10.170 2.981 -31.345 1.00 86.69 82 GLN A O 1
ATOM 664 N N . ASP A 1 83 ? 12.237 2.437 -30.645 1.00 87.81 83 ASP A N 1
ATOM 665 C CA . ASP A 1 83 ? 12.473 1.401 -31.657 1.00 87.81 83 ASP A CA 1
ATOM 666 C C . ASP A 1 83 ? 11.381 0.316 -31.611 1.00 87.81 83 ASP A C 1
ATOM 668 O O . ASP A 1 83 ? 10.910 -0.160 -32.648 1.00 87.81 83 ASP A O 1
ATOM 672 N N . ARG A 1 84 ? 10.927 -0.057 -30.406 1.00 90.12 84 ARG A N 1
ATOM 673 C CA . ARG A 1 84 ? 9.861 -1.050 -30.212 1.00 90.12 84 ARG A CA 1
ATOM 674 C C . ARG A 1 84 ? 8.485 -0.525 -30.621 1.00 90.12 84 ARG A C 1
ATOM 676 O O . ARG A 1 84 ? 7.687 -1.295 -31.152 1.00 90.12 84 ARG A O 1
ATOM 683 N N . LEU A 1 85 ? 8.205 0.753 -30.376 1.00 87.81 85 LEU A N 1
ATOM 684 C CA . LEU A 1 85 ? 6.929 1.389 -30.716 1.00 87.81 85 LEU A CA 1
ATOM 685 C C . LEU A 1 85 ? 6.856 1.857 -32.177 1.00 87.81 85 LEU A C 1
ATOM 687 O O . LEU A 1 85 ? 5.767 2.187 -32.641 1.00 87.81 85 LEU A O 1
ATOM 691 N N . LYS A 1 86 ? 7.984 1.869 -32.909 1.00 84.25 86 LYS A N 1
ATOM 692 C CA . LYS A 1 86 ? 8.112 2.462 -34.257 1.00 84.25 86 LYS A CA 1
ATOM 693 C C . LYS A 1 86 ? 7.600 3.906 -34.309 1.00 84.25 86 LYS A C 1
ATOM 695 O O . LYS A 1 86 ? 7.086 4.354 -35.332 1.00 84.25 86 LYS A O 1
ATOM 700 N N . SER A 1 87 ? 7.710 4.603 -33.185 1.00 72.44 87 SER A N 1
ATOM 701 C CA . SER A 1 87 ? 7.342 6.002 -33.044 1.00 72.44 87 SER A CA 1
ATOM 702 C C . SER A 1 87 ? 8.618 6.818 -32.930 1.00 72.44 87 SER A C 1
ATOM 704 O O . SER A 1 87 ? 9.625 6.352 -32.402 1.00 72.44 87 SER A O 1
ATOM 706 N N . THR A 1 88 ? 8.571 8.037 -33.447 1.00 65.69 88 THR A N 1
ATOM 707 C CA . THR A 1 88 ? 9.652 9.019 -33.300 1.00 65.69 88 THR A CA 1
ATOM 708 C C . THR A 1 88 ? 9.164 10.247 -32.542 1.00 65.69 88 THR A C 1
ATOM 710 O O . THR A 1 88 ? 9.887 11.233 -32.467 1.00 65.69 88 THR A O 1
ATOM 713 N N . ASP A 1 89 ? 7.936 10.218 -32.013 1.00 66.00 89 ASP A N 1
ATOM 714 C CA . ASP A 1 89 ? 7.364 11.345 -31.286 1.00 66.00 89 ASP A CA 1
ATOM 715 C C . ASP A 1 89 ? 7.880 11.349 -29.835 1.00 66.00 89 ASP A C 1
ATOM 717 O O . ASP A 1 89 ? 7.604 10.406 -29.084 1.00 66.00 89 ASP A O 1
ATOM 721 N N . PRO A 1 90 ? 8.651 12.371 -29.419 1.00 63.06 90 PRO A N 1
ATOM 722 C CA . PRO A 1 90 ? 9.134 12.506 -28.054 1.00 63.06 90 PRO A CA 1
ATOM 723 C C . PRO A 1 90 ? 8.120 13.215 -27.142 1.00 63.06 90 PRO A C 1
ATOM 725 O O . PRO A 1 90 ? 8.505 13.674 -26.069 1.00 63.06 90 PRO A O 1
ATOM 728 N N . SER A 1 91 ? 6.846 13.341 -27.532 1.00 63.38 91 SER A N 1
ATOM 729 C CA . SER A 1 91 ? 5.811 14.067 -26.776 1.00 63.38 91 SER A CA 1
ATOM 730 C C . SER A 1 91 ? 5.684 13.656 -25.299 1.00 63.38 91 SER A C 1
ATOM 732 O O . SER A 1 91 ? 5.322 14.484 -24.465 1.00 63.38 91 SER A O 1
ATOM 734 N N . TYR A 1 92 ? 6.073 12.431 -24.932 1.00 61.97 92 TYR A N 1
ATOM 735 C CA . TYR A 1 92 ? 6.095 11.956 -23.542 1.00 61.97 92 TYR A CA 1
ATOM 736 C C . TYR A 1 92 ? 7.269 12.485 -22.687 1.00 61.97 92 TYR A C 1
ATOM 738 O O . TYR A 1 92 ? 7.231 12.353 -21.466 1.00 61.97 92 TYR A O 1
ATOM 746 N N . LEU A 1 93 ? 8.293 13.112 -23.281 1.00 57.38 93 LEU A N 1
AT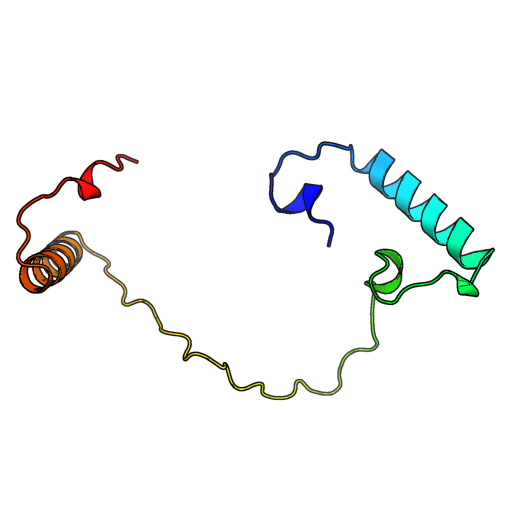OM 747 C CA . LEU A 1 93 ? 9.413 13.753 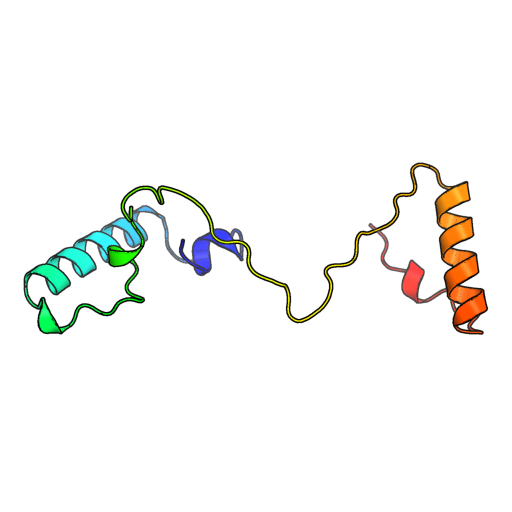-22.566 1.00 57.38 93 LEU A CA 1
ATOM 748 C C . LEU A 1 93 ? 9.089 15.183 -22.085 1.00 57.38 93 LEU A C 1
ATOM 750 O O . LEU A 1 93 ? 9.939 15.837 -21.485 1.00 57.38 93 LEU A O 1
ATOM 754 N N . LEU A 1 94 ? 7.874 15.689 -22.332 1.00 51.62 94 LEU A N 1
ATOM 755 C CA . LEU A 1 94 ? 7.456 17.041 -21.934 1.00 51.62 94 LEU A CA 1
ATOM 756 C C . LEU A 1 94 ? 6.942 17.161 -20.493 1.00 51.62 94 LEU A C 1
ATOM 758 O O . LEU A 1 94 ? 6.568 18.260 -20.081 1.00 51.62 94 LEU A O 1
ATOM 762 N N . LEU A 1 95 ? 6.979 16.092 -19.695 1.00 44.16 95 LEU A N 1
ATOM 763 C CA . LEU A 1 95 ? 6.814 16.212 -18.245 1.00 44.16 95 LEU A CA 1
ATOM 764 C C . LEU A 1 95 ? 8.118 16.758 -17.650 1.00 44.16 95 LEU A C 1
ATOM 766 O O . LEU A 1 95 ? 8.944 16.025 -17.112 1.00 44.16 95 LEU A O 1
ATOM 770 N N . ARG A 1 96 ? 8.322 18.068 -17.831 1.00 39.28 96 ARG A N 1
ATOM 771 C CA . ARG A 1 96 ? 9.321 18.836 -17.088 1.00 39.28 96 ARG A CA 1
ATOM 772 C C . ARG A 1 96 ? 9.034 18.688 -15.592 1.00 39.28 96 ARG A C 1
ATOM 774 O O . ARG A 1 96 ? 7.873 18.745 -15.190 1.00 39.28 96 ARG A O 1
ATOM 781 N N . ALA A 1 97 ? 10.116 18.466 -14.848 1.00 36.84 97 ALA A N 1
ATOM 782 C CA . ALA A 1 97 ? 10.177 18.432 -13.391 1.00 36.84 97 ALA A CA 1
ATOM 783 C C . ALA A 1 97 ? 9.480 19.628 -12.725 1.00 36.84 97 ALA A C 1
ATOM 785 O O . ALA A 1 97 ? 9.494 20.728 -13.330 1.00 36.84 97 ALA A O 1
#

Secondary structure (DSSP, 8-state):
--HHHHHSSS-SS-HHHHHHHHHHHHHHHHH-GGG--TT-GGGGS-PPPPSSPPP---SSPPPPPPP--SHHHHHHHHHHHHHHHT----GGGG---

pLDDT: mean 79.91, std 14.27, range [36.84, 95.5]

Foldseek 3Di:
DDCQCPPPVDNPDDPVVVVVVLVVVVVVCVVPVVPDDCPDPVNPPDDDDDPDDDDDDDPDDDDDDDDDDDPVVVVVVVVVVCVVVVDPDPVVVPPDD